Protein AF-Q8ITM8-F1 (afdb_monomer_lite)

Structure (mmCIF, N/CA/C/O backbone):
data_AF-Q8ITM8-F1
#
_entry.id   AF-Q8ITM8-F1
#
loop_
_atom_site.group_PDB
_atom_site.id
_atom_site.type_symbol
_atom_site.label_atom_id
_atom_site.label_alt_id
_atom_site.label_comp_id
_atom_site.label_asym_id
_atom_site.label_entity_id
_atom_site.label_seq_id
_atom_site.pdbx_PDB_ins_code
_atom_site.Cartn_x
_atom_site.Cartn_y
_atom_site.Cartn_z
_atom_site.occupancy
_atom_site.B_iso_or_equiv
_atom_site.auth_seq_id
_atom_site.auth_comp_id
_atom_site.auth_asym_id
_atom_site.auth_atom_id
_atom_site.pdbx_PDB_model_num
ATOM 1 N N . ARG A 1 1 ? -24.798 34.075 -21.313 1.00 38.41 1 ARG A N 1
ATOM 2 C CA . ARG A 1 1 ? -23.905 33.322 -22.220 1.00 38.41 1 ARG A CA 1
ATOM 3 C C . ARG A 1 1 ? -22.656 33.023 -21.427 1.00 38.41 1 ARG A C 1
ATOM 5 O O . ARG A 1 1 ? -21.887 33.931 -21.146 1.00 38.41 1 ARG A O 1
ATOM 12 N N . ASP A 1 2 ? -22.613 31.784 -20.973 1.00 48.78 2 ASP A N 1
ATOM 13 C CA . ASP A 1 2 ? -21.608 31.157 -20.130 1.00 48.78 2 ASP A CA 1
ATOM 14 C C . ASP A 1 2 ? -20.237 31.002 -20.802 1.00 48.78 2 ASP A C 1
ATOM 16 O O . ASP A 1 2 ? -20.098 31.201 -22.007 1.00 48.78 2 ASP A O 1
ATOM 20 N N . LEU A 1 3 ? -19.295 30.539 -19.972 1.00 48.25 3 LEU A N 1
ATOM 21 C CA . LEU A 1 3 ? -17.899 30.140 -20.191 1.00 48.25 3 LEU A CA 1
ATOM 22 C C . LEU A 1 3 ? -16.848 31.243 -20.075 1.00 48.25 3 LEU A C 1
ATOM 24 O O . LEU A 1 3 ? -16.494 31.874 -21.065 1.00 48.25 3 LEU A O 1
ATOM 28 N N . SER A 1 4 ? -16.225 31.343 -18.892 1.00 46.03 4 SER A N 1
ATOM 29 C CA . SER A 1 4 ? -14.748 31.416 -18.771 1.00 46.03 4 SER A CA 1
ATOM 30 C C . SER A 1 4 ? -14.243 31.194 -17.327 1.00 46.03 4 SER A C 1
ATOM 32 O O . SER A 1 4 ? -13.364 31.895 -16.843 1.00 46.03 4 SER A O 1
ATOM 34 N N . SER A 1 5 ? -14.767 30.197 -16.603 1.00 49.53 5 SER A N 1
ATOM 35 C CA . SER A 1 5 ? -14.306 29.854 -15.241 1.00 49.53 5 SER A CA 1
ATOM 36 C C . SER A 1 5 ? -13.310 28.683 -15.211 1.00 49.53 5 SER A C 1
ATOM 38 O O . SER A 1 5 ? -13.430 27.792 -14.374 1.00 49.53 5 SER A O 1
ATOM 40 N N . CYS A 1 6 ? -12.343 28.637 -16.131 1.00 46.72 6 CYS A N 1
ATOM 41 C CA . CYS A 1 6 ? -11.358 27.550 -16.186 1.00 46.72 6 CYS A CA 1
ATOM 42 C C . CYS A 1 6 ? -9.947 28.103 -16.412 1.00 46.72 6 CYS A C 1
ATOM 44 O O . CYS A 1 6 ? -9.383 27.969 -17.492 1.00 46.72 6 CYS A O 1
ATOM 46 N N . ALA A 1 7 ? -9.393 28.788 -15.410 1.00 50.31 7 ALA A N 1
ATOM 47 C CA . ALA A 1 7 ? -8.056 29.381 -15.503 1.00 50.31 7 ALA A CA 1
ATOM 48 C C . ALA A 1 7 ? -7.232 29.241 -14.211 1.00 50.31 7 ALA A C 1
ATOM 50 O O . ALA A 1 7 ? -6.434 30.118 -13.901 1.00 50.31 7 ALA A O 1
ATOM 51 N N . VAL A 1 8 ? -7.412 28.165 -13.431 1.00 54.84 8 VAL A N 1
ATOM 52 C CA . VAL A 1 8 ? -6.594 27.939 -12.221 1.00 54.84 8 VAL A CA 1
ATOM 53 C C . VAL A 1 8 ? -6.240 26.458 -12.027 1.00 54.84 8 VAL A C 1
ATOM 55 O O . VAL A 1 8 ? -6.510 25.899 -10.976 1.00 54.84 8 VAL A O 1
ATOM 58 N N . ILE A 1 9 ? -5.657 25.785 -13.026 1.00 55.88 9 ILE A N 1
ATOM 59 C CA . ILE A 1 9 ? -4.997 24.476 -12.807 1.00 55.88 9 ILE A CA 1
ATOM 60 C C . ILE A 1 9 ? -3.792 24.302 -13.754 1.00 55.88 9 ILE A C 1
ATOM 62 O O . ILE A 1 9 ? -3.740 23.341 -14.505 1.00 55.88 9 ILE A O 1
ATOM 66 N N . HIS A 1 10 ? -2.831 25.233 -13.815 1.00 58.19 10 HIS A N 1
ATOM 67 C CA . HIS A 1 10 ? -1.733 25.105 -14.799 1.00 58.19 10 HIS A CA 1
ATOM 68 C C . HIS A 1 10 ? -0.357 25.636 -14.359 1.00 58.19 10 HIS A C 1
ATOM 70 O O . HIS A 1 10 ? 0.388 26.116 -15.201 1.00 58.19 10 HIS A O 1
ATOM 76 N N . ASN A 1 11 ? 0.040 25.516 -13.083 1.00 63.59 11 ASN A N 1
ATOM 77 C CA . ASN A 1 11 ? 1.398 25.938 -12.677 1.00 63.59 11 ASN A CA 1
ATOM 78 C C . ASN A 1 11 ? 2.354 24.798 -12.289 1.00 63.59 11 ASN A C 1
ATOM 80 O O . ASN A 1 11 ? 3.554 25.035 -12.215 1.00 63.59 11 ASN A O 1
ATOM 84 N N . ALA A 1 12 ? 1.873 23.563 -12.101 1.00 67.81 12 ALA A N 1
ATOM 85 C CA . ALA A 1 12 ? 2.744 22.404 -11.886 1.00 67.81 12 ALA A CA 1
ATOM 86 C C . ALA A 1 12 ? 1.993 21.075 -12.118 1.00 67.81 12 ALA A C 1
ATOM 88 O O . ALA A 1 12 ? 1.512 20.466 -11.164 1.00 67.81 12 ALA A O 1
ATOM 89 N N . PRO A 1 13 ? 1.880 20.585 -13.365 1.00 72.69 13 PRO A N 1
ATOM 90 C CA . PRO A 1 13 ? 1.185 19.325 -13.661 1.00 72.69 13 PRO A CA 1
ATOM 91 C C . PRO A 1 13 ? 1.776 18.113 -12.919 1.00 72.69 13 PRO A C 1
ATOM 93 O O . PRO A 1 13 ? 1.052 17.178 -12.597 1.00 72.69 13 PRO A O 1
ATOM 96 N N . LEU A 1 14 ? 3.065 18.158 -12.571 1.00 74.38 14 LEU A N 1
ATOM 97 C CA . LEU A 1 14 ? 3.743 17.110 -11.803 1.00 74.38 14 LEU A CA 1
ATOM 98 C C . LEU A 1 14 ? 3.334 17.062 -10.319 1.00 74.38 14 LEU A C 1
ATOM 100 O O . LEU A 1 14 ? 3.543 16.041 -9.681 1.00 74.38 14 LEU A O 1
ATOM 104 N N . GLN A 1 15 ? 2.725 18.116 -9.760 1.00 70.69 15 GLN A N 1
ATOM 105 C CA . GLN A 1 15 ? 2.259 18.105 -8.361 1.00 70.69 15 GLN A CA 1
ATOM 106 C C . GLN A 1 15 ? 1.022 17.225 -8.146 1.00 70.69 15 GL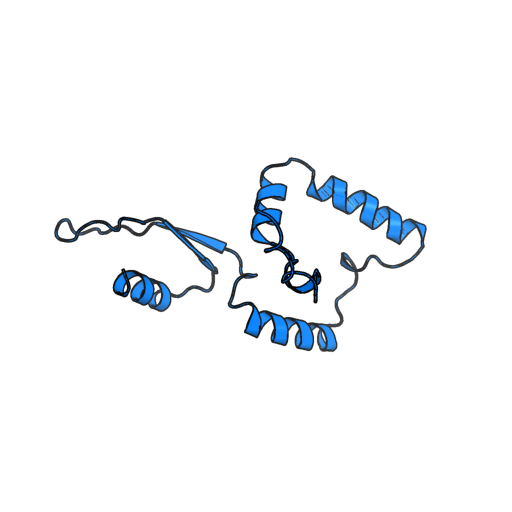N A C 1
ATOM 108 O O . GLN A 1 15 ? 0.714 16.864 -7.014 1.00 70.69 15 GLN A O 1
ATOM 113 N N . TYR A 1 16 ? 0.314 16.884 -9.222 1.00 76.06 16 TYR A N 1
ATOM 114 C CA . TYR A 1 16 ? -0.916 16.093 -9.175 1.00 76.06 16 TYR A CA 1
ATOM 115 C C . TYR A 1 16 ? -0.717 14.660 -9.675 1.00 76.06 16 TYR A C 1
ATOM 117 O O . TYR A 1 16 ? -1.688 13.918 -9.809 1.00 76.06 16 TYR A O 1
ATOM 125 N N . ILE A 1 17 ? 0.526 14.275 -9.969 1.00 78.75 17 ILE A N 1
ATOM 126 C CA . ILE A 1 17 ? 0.875 12.953 -10.477 1.00 78.75 17 ILE A CA 1
ATOM 127 C C . ILE A 1 17 ? 1.858 12.334 -9.491 1.00 78.75 17 ILE A C 1
ATOM 129 O O . ILE A 1 17 ? 2.965 12.831 -9.303 1.00 78.75 17 ILE A O 1
ATOM 133 N N . SER A 1 18 ? 1.451 11.236 -8.869 1.00 80.94 18 SER A N 1
ATOM 134 C CA . SER A 1 18 ? 2.299 10.435 -7.993 1.00 80.94 18 SER A CA 1
ATOM 135 C C . SER A 1 18 ? 2.117 8.954 -8.301 1.00 80.94 18 SER A C 1
ATOM 137 O O . SER A 1 18 ? 1.118 8.536 -8.889 1.00 80.94 18 SER A O 1
ATOM 139 N N . PHE A 1 19 ? 3.113 8.154 -7.930 1.00 81.88 19 PHE A N 1
ATOM 140 C CA . PHE A 1 19 ? 3.024 6.707 -8.046 1.00 81.88 19 PHE A CA 1
ATOM 141 C C . PHE A 1 19 ? 2.003 6.166 -7.038 1.00 81.88 19 PHE A C 1
ATOM 143 O O . PHE A 1 19 ? 2.172 6.326 -5.829 1.00 81.88 19 PHE A O 1
ATOM 150 N N . ASP A 1 20 ? 0.951 5.511 -7.530 1.00 87.31 20 ASP A N 1
ATOM 151 C CA . ASP A 1 20 ? -0.035 4.847 -6.679 1.00 87.31 20 ASP A CA 1
ATOM 152 C C . ASP A 1 20 ? 0.326 3.370 -6.513 1.00 87.31 20 ASP A C 1
ATOM 154 O O . ASP A 1 20 ? -0.007 2.509 -7.335 1.00 87.31 20 ASP A O 1
ATOM 158 N N . ARG A 1 21 ? 1.004 3.075 -5.403 1.00 83.12 21 ARG A N 1
ATOM 159 C CA . ARG A 1 21 ? 1.425 1.715 -5.070 1.00 83.12 21 ARG A CA 1
ATOM 160 C C . ARG A 1 21 ? 0.248 0.749 -4.943 1.00 83.12 21 ARG A C 1
ATOM 162 O O . ARG A 1 21 ? 0.344 -0.390 -5.388 1.00 83.12 21 ARG A O 1
ATOM 169 N N . THR A 1 22 ? -0.858 1.188 -4.342 1.00 82.94 22 THR A N 1
ATOM 170 C CA . THR A 1 22 ? -2.000 0.306 -4.076 1.00 82.94 22 THR A CA 1
ATOM 171 C C . THR A 1 22 ? -2.711 -0.068 -5.365 1.00 82.94 22 THR A C 1
ATOM 173 O O . THR A 1 22 ? -3.037 -1.241 -5.555 1.00 82.94 22 THR A O 1
ATOM 176 N N . MET A 1 23 ? -2.933 0.904 -6.247 1.00 92.19 23 MET A N 1
ATOM 177 C CA . MET A 1 23 ? -3.463 0.651 -7.584 1.00 92.19 23 MET A CA 1
ATOM 178 C C . MET A 1 23 ? -2.553 -0.308 -8.349 1.00 92.19 23 MET A C 1
ATOM 180 O O . MET A 1 23 ? -3.049 -1.289 -8.899 1.00 92.19 23 MET A O 1
ATOM 184 N N . GLN A 1 24 ? -1.236 -0.089 -8.315 1.00 92.12 24 GLN A N 1
ATOM 185 C CA . GLN A 1 24 ? -0.281 -0.970 -8.984 1.00 92.12 24 GLN A CA 1
ATOM 186 C C . GLN A 1 24 ? -0.338 -2.408 -8.446 1.00 92.12 24 GLN A C 1
ATOM 188 O O . GLN A 1 24 ? -0.413 -3.352 -9.229 1.00 92.12 24 GLN A O 1
ATOM 193 N N . ASP A 1 25 ? -0.357 -2.591 -7.121 1.00 88.38 25 ASP A N 1
ATOM 194 C CA . ASP A 1 25 ? -0.437 -3.919 -6.499 1.00 88.38 25 ASP A CA 1
ATOM 195 C C . ASP A 1 25 ? -1.745 -4.637 -6.848 1.00 88.38 25 ASP A C 1
ATOM 197 O O . ASP A 1 25 ? -1.757 -5.854 -7.035 1.00 88.38 25 ASP A O 1
ATOM 201 N N . ILE A 1 26 ? -2.859 -3.901 -6.926 1.00 92.00 26 ILE A N 1
ATOM 202 C CA . ILE A 1 26 ? -4.142 -4.453 -7.373 1.00 92.00 26 ILE A CA 1
ATOM 203 C C . ILE A 1 26 ? -4.029 -4.896 -8.832 1.00 92.00 26 ILE A C 1
ATOM 205 O O . ILE A 1 26 ? -4.389 -6.026 -9.153 1.00 92.00 26 ILE A O 1
ATOM 209 N N . VAL A 1 27 ? -3.504 -4.036 -9.703 1.00 96.62 27 VAL A N 1
ATOM 210 C CA . VAL A 1 27 ? -3.354 -4.309 -11.135 1.00 96.62 27 VAL A CA 1
ATOM 211 C C . VAL A 1 27 ? -2.473 -5.539 -11.374 1.00 96.62 27 VAL A C 1
ATOM 213 O O . VAL A 1 27 ? -2.906 -6.457 -12.067 1.00 96.62 27 VAL A O 1
ATOM 216 N N . TYR A 1 28 ? -1.309 -5.631 -10.726 1.00 95.50 28 TYR A N 1
ATOM 217 C CA . TYR A 1 28 ? -0.428 -6.800 -10.834 1.00 95.50 28 TYR A CA 1
ATOM 218 C C . TYR A 1 28 ? -1.039 -8.089 -10.275 1.00 95.50 28 TYR A C 1
ATOM 220 O O . TYR A 1 28 ? -0.734 -9.169 -10.772 1.00 95.50 28 TYR A O 1
ATOM 228 N N . LYS A 1 29 ? -1.911 -8.009 -9.263 1.00 93.12 29 LYS A N 1
ATOM 229 C CA . LYS A 1 29 ? -2.618 -9.189 -8.734 1.00 93.12 29 LYS A CA 1
ATOM 230 C C . LYS A 1 29 ? -3.767 -9.651 -9.629 1.00 93.12 29 LYS A C 1
ATOM 232 O O . LYS A 1 29 ? -4.109 -10.829 -9.599 1.00 93.12 29 LYS A O 1
ATOM 237 N N . LEU A 1 30 ? -4.399 -8.735 -10.362 1.00 97.12 30 LEU A N 1
ATOM 238 C CA . LEU A 1 30 ? -5.572 -9.032 -11.186 1.00 97.12 30 LEU A CA 1
ATOM 239 C C . LEU A 1 30 ? -5.217 -9.426 -12.619 1.00 97.12 30 LEU A C 1
ATOM 241 O O . LEU A 1 30 ? -5.936 -10.230 -13.210 1.00 97.12 30 LEU A O 1
ATOM 245 N N . VAL A 1 31 ? -4.152 -8.856 -13.184 1.00 97.50 31 VAL A N 1
ATOM 246 C CA . VAL A 1 31 ? -3.751 -9.092 -14.574 1.00 97.50 31 VAL A CA 1
ATOM 247 C C . VAL A 1 31 ? -2.602 -10.108 -14.603 1.00 97.50 31 VAL A C 1
ATOM 249 O O . VAL A 1 31 ? -1.498 -9.776 -14.167 1.00 97.50 31 VAL A O 1
ATOM 252 N N . PRO A 1 32 ? -2.822 -11.339 -15.106 1.00 97.00 32 PRO A N 1
ATOM 253 C CA . PRO A 1 32 ? -1.784 -12.364 -15.161 1.00 97.00 32 PRO A CA 1
ATOM 254 C C . PRO A 1 32 ? -0.588 -11.911 -15.996 1.00 97.00 32 PRO A C 1
ATOM 256 O O . PRO A 1 32 ? -0.773 -11.285 -17.037 1.00 97.00 32 PRO A O 1
ATOM 259 N N . ASN A 1 33 ? 0.619 -12.260 -15.551 1.00 95.62 33 ASN A N 1
ATOM 260 C CA . ASN A 1 33 ? 1.901 -12.021 -16.229 1.00 95.62 33 ASN A CA 1
ATOM 261 C C . ASN A 1 33 ? 2.259 -10.550 -16.516 1.00 95.62 33 ASN A C 1
ATOM 263 O O . ASN A 1 33 ? 3.385 -10.291 -16.921 1.00 95.62 33 ASN A O 1
ATOM 267 N N . LEU A 1 34 ? 1.384 -9.575 -16.231 1.00 96.62 34 LEU A N 1
ATOM 268 C CA . LEU A 1 34 ? 1.610 -8.155 -16.531 1.00 96.62 34 LEU A CA 1
ATOM 269 C C . LEU A 1 34 ? 2.946 -7.645 -15.985 1.00 96.62 34 LEU A C 1
ATOM 271 O O . LEU A 1 34 ? 3.687 -6.948 -16.669 1.00 96.62 34 LEU A O 1
ATOM 275 N N . GLN A 1 35 ? 3.269 -8.020 -14.748 1.00 94.56 35 GLN A N 1
ATOM 276 C CA . GLN A 1 35 ? 4.518 -7.612 -14.123 1.00 94.56 35 GLN A CA 1
ATOM 277 C C . GLN A 1 35 ? 5.747 -8.185 -14.854 1.00 94.56 35 GLN A C 1
ATOM 279 O O . GLN A 1 35 ? 6.752 -7.490 -14.991 1.00 94.56 35 GLN A O 1
ATOM 284 N N . GLU A 1 36 ? 5.689 -9.430 -15.332 1.00 94.38 36 GLU A N 1
ATOM 285 C CA . GLU A 1 36 ? 6.778 -10.066 -16.088 1.00 94.38 36 GLU A CA 1
ATOM 286 C C . GLU A 1 36 ? 6.900 -9.475 -17.498 1.00 94.38 36 GLU A C 1
ATOM 288 O O . GLU A 1 36 ? 8.013 -9.187 -17.955 1.00 94.38 36 GLU A O 1
ATOM 293 N N . ASP A 1 37 ? 5.757 -9.225 -18.140 1.00 96.56 37 ASP A N 1
ATOM 294 C CA . ASP A 1 37 ? 5.643 -8.620 -19.467 1.00 96.56 37 ASP A CA 1
ATOM 295 C C . ASP A 1 37 ? 6.162 -7.175 -19.491 1.00 96.56 37 ASP A C 1
ATOM 297 O O . ASP A 1 37 ? 6.709 -6.736 -20.499 1.00 96.56 37 ASP A O 1
ATOM 301 N N . GLU A 1 38 ? 6.051 -6.430 -18.386 1.00 94.50 38 GLU A N 1
ATOM 302 C CA . GLU A 1 38 ? 6.657 -5.099 -18.246 1.00 94.50 38 GLU A CA 1
ATOM 303 C C . GLU A 1 38 ? 8.151 -5.167 -17.891 1.00 94.50 38 GLU A C 1
ATOM 305 O O . GLU A 1 38 ? 8.967 -4.393 -18.407 1.00 94.50 38 GLU A O 1
ATOM 310 N N . MET A 1 39 ? 8.539 -6.093 -17.008 1.00 91.69 39 MET A N 1
ATOM 311 C CA . MET A 1 39 ? 9.924 -6.219 -16.541 1.00 91.69 39 MET A CA 1
ATOM 312 C C . MET A 1 39 ? 10.862 -6.749 -17.629 1.00 91.69 39 MET A C 1
ATOM 314 O O . MET A 1 39 ? 12.020 -6.330 -17.680 1.00 91.69 39 MET A O 1
ATOM 318 N N . THR A 1 40 ? 10.398 -7.642 -18.503 1.00 94.19 40 THR A N 1
ATOM 319 C CA . THR A 1 40 ? 11.250 -8.267 -19.530 1.00 94.19 40 THR A CA 1
ATOM 320 C C . THR A 1 40 ? 11.773 -7.248 -20.553 1.00 94.19 40 THR A C 1
ATOM 322 O O . THR A 1 40 ? 12.994 -7.085 -20.634 1.00 94.19 40 THR A O 1
ATOM 325 N N . PRO A 1 41 ? 10.925 -6.454 -21.240 1.00 95.00 41 PRO A N 1
ATOM 326 C CA . PRO A 1 41 ? 11.380 -5.431 -22.181 1.00 95.00 41 PRO A CA 1
ATOM 327 C C . PRO A 1 41 ? 12.226 -4.352 -21.508 1.00 95.00 41 PRO A C 1
ATOM 329 O O . PRO A 1 41 ? 13.193 -3.862 -22.094 1.00 95.00 41 PRO A O 1
ATOM 332 N N . GLN A 1 42 ? 11.895 -3.993 -20.261 1.00 92.19 42 GLN A N 1
ATOM 333 C CA . GLN A 1 42 ? 12.700 -3.050 -19.493 1.00 92.19 42 GLN A CA 1
ATOM 334 C C . GLN A 1 42 ? 14.124 -3.580 -19.301 1.00 92.19 42 GLN A C 1
ATOM 336 O O . GLN A 1 42 ? 15.087 -2.865 -19.576 1.00 92.19 42 GLN A O 1
ATOM 341 N N . ARG A 1 43 ? 14.280 -4.832 -18.859 1.00 92.00 43 ARG A N 1
ATOM 342 C CA . ARG A 1 43 ? 15.606 -5.437 -18.671 1.00 92.00 43 ARG A CA 1
ATOM 343 C C . ARG A 1 43 ? 16.346 -5.590 -19.993 1.00 92.00 43 ARG A C 1
ATOM 345 O O . ARG A 1 43 ? 17.542 -5.308 -20.037 1.00 92.00 43 ARG A O 1
ATOM 352 N N . ASP A 1 44 ? 15.656 -5.979 -21.057 1.00 94.62 44 ASP A N 1
ATOM 353 C CA . ASP A 1 44 ? 16.256 -6.133 -22.383 1.00 94.62 44 ASP A CA 1
ATOM 354 C C . ASP A 1 44 ? 16.770 -4.801 -22.941 1.00 94.62 44 ASP A C 1
ATOM 356 O O . ASP A 1 44 ? 17.867 -4.754 -23.503 1.00 94.62 44 ASP A O 1
ATOM 360 N N . PHE A 1 45 ? 16.058 -3.695 -22.700 1.00 95.38 45 PHE A N 1
ATOM 361 C CA . PHE A 1 45 ? 16.523 -2.352 -23.048 1.00 95.38 45 PHE A CA 1
ATOM 362 C C . PHE A 1 45 ? 17.879 -2.032 -22.402 1.00 95.38 45 PHE A C 1
ATOM 364 O O . PHE A 1 45 ? 18.815 -1.645 -23.106 1.00 95.38 45 PHE A O 1
ATOM 371 N N . TYR A 1 46 ? 18.016 -2.238 -21.088 1.00 94.06 46 TYR A N 1
ATOM 372 C CA . TYR A 1 46 ? 19.268 -1.967 -20.370 1.00 94.06 46 TYR A CA 1
ATOM 373 C C . TYR A 1 46 ? 20.395 -2.913 -20.805 1.00 94.06 46 TYR A C 1
ATOM 375 O O . TYR A 1 46 ? 21.493 -2.453 -21.135 1.00 94.06 46 TYR A O 1
ATOM 383 N N . LYS A 1 47 ? 20.099 -4.215 -20.919 1.00 92.69 47 LYS A N 1
ATOM 384 C CA . LYS A 1 47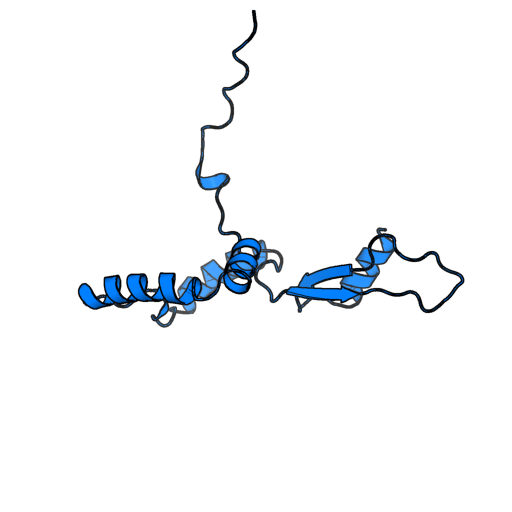 ? 21.049 -5.232 -21.400 1.00 92.69 47 LYS A CA 1
ATOM 385 C C . LYS A 1 47 ? 21.578 -4.909 -22.797 1.00 92.69 47 LYS A C 1
ATOM 387 O O . LYS A 1 47 ? 22.786 -4.948 -23.005 1.00 92.69 47 LYS A O 1
ATOM 392 N N . SER A 1 48 ? 20.704 -4.536 -23.736 1.00 95.69 48 SER A N 1
ATOM 393 C CA . SER A 1 48 ? 21.092 -4.213 -25.119 1.00 95.69 48 SER A CA 1
ATOM 394 C C . SER A 1 48 ? 22.035 -3.012 -25.225 1.00 95.69 48 SER A C 1
ATOM 396 O O . SER A 1 48 ? 22.810 -2.914 -26.174 1.00 95.69 48 SER A O 1
ATOM 398 N N . ARG A 1 49 ? 21.997 -2.107 -24.239 1.00 94.88 49 ARG A N 1
ATOM 399 C CA . ARG A 1 49 ? 22.877 -0.934 -24.159 1.00 94.88 49 ARG A CA 1
ATOM 400 C C . ARG A 1 49 ? 24.119 -1.174 -23.314 1.00 94.88 49 ARG A C 1
ATOM 402 O O . ARG A 1 49 ? 24.937 -0.268 -23.190 1.00 94.88 49 ARG A O 1
ATOM 409 N N . ASN A 1 50 ? 24.266 -2.377 -22.761 1.00 90.81 50 ASN A N 1
ATOM 410 C CA . ASN A 1 50 ? 25.343 -2.737 -21.849 1.00 90.81 50 ASN A CA 1
ATOM 411 C C . ASN A 1 50 ? 25.391 -1.820 -20.606 1.00 90.81 50 ASN A C 1
ATOM 413 O O . ASN A 1 50 ? 26.463 -1.520 -20.083 1.00 90.81 50 ASN A O 1
ATOM 417 N N . ILE A 1 51 ? 24.220 -1.345 -20.161 1.00 91.12 51 ILE A N 1
ATOM 418 C CA . ILE A 1 51 ? 24.049 -0.487 -18.982 1.00 91.12 51 ILE A CA 1
ATOM 419 C C . ILE A 1 51 ? 23.349 -1.319 -17.898 1.00 91.12 51 ILE A C 1
ATOM 421 O O . ILE A 1 51 ? 22.413 -2.058 -18.215 1.00 91.12 51 ILE A O 1
ATOM 425 N N . PRO A 1 52 ? 23.762 -1.226 -16.623 1.00 85.25 52 PRO A N 1
ATOM 426 C CA . PRO A 1 52 ? 23.072 -1.900 -15.530 1.00 85.25 52 PRO A CA 1
ATOM 427 C C . PRO A 1 52 ? 21.627 -1.401 -15.396 1.00 85.25 52 PRO A C 1
ATOM 429 O O . PRO A 1 52 ? 21.355 -0.202 -15.460 1.00 85.25 52 PRO A O 1
ATOM 432 N N . CYS A 1 53 ? 20.690 -2.330 -15.205 1.00 85.69 53 CYS A N 1
ATOM 433 C CA . CYS A 1 53 ? 19.301 -1.988 -14.919 1.00 85.69 53 CYS A CA 1
ATOM 434 C C . CYS A 1 53 ? 19.223 -1.322 -13.533 1.00 85.69 53 CYS A C 1
ATOM 436 O O . CYS A 1 53 ? 19.682 -1.931 -12.565 1.00 85.69 53 CYS A O 1
ATOM 438 N N . PRO A 1 54 ? 18.605 -0.133 -13.391 1.00 84.12 54 PRO A N 1
ATOM 439 C CA . PRO A 1 54 ? 18.484 0.547 -12.101 1.00 84.12 54 PRO A CA 1
ATOM 440 C C . PRO A 1 54 ? 17.816 -0.305 -11.015 1.00 84.12 54 PRO A C 1
ATOM 442 O O . PRO A 1 54 ? 18.172 -0.197 -9.851 1.00 84.12 54 PRO A O 1
ATOM 445 N N . LYS A 1 55 ? 16.881 -1.190 -11.394 1.00 76.88 55 LYS A N 1
ATOM 446 C CA . LYS A 1 55 ? 16.194 -2.108 -10.466 1.00 76.88 55 LYS A CA 1
ATOM 447 C C . LYS A 1 55 ? 17.066 -3.277 -9.983 1.00 76.88 55 LYS A C 1
ATOM 449 O O . LYS A 1 55 ? 16.700 -3.923 -9.011 1.00 76.88 55 LYS A O 1
ATOM 454 N N . ASP A 1 56 ? 18.170 -3.564 -10.676 1.00 77.50 56 ASP A N 1
ATOM 455 C CA . ASP A 1 56 ? 19.105 -4.656 -10.359 1.00 77.50 56 ASP A CA 1
ATOM 456 C C . ASP A 1 56 ? 20.386 -4.142 -9.673 1.00 77.50 56 ASP A C 1
ATOM 458 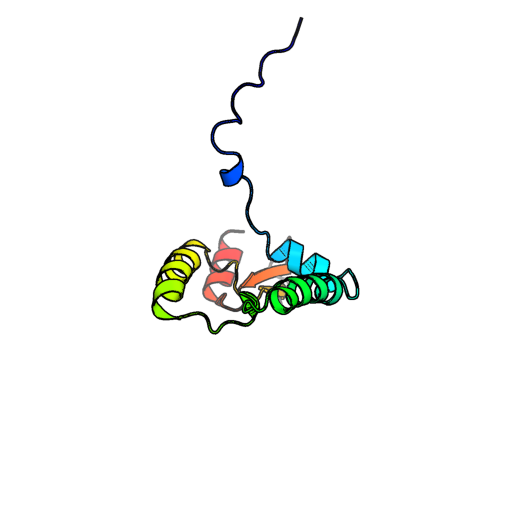O O . ASP A 1 56 ? 21.224 -4.934 -9.239 1.00 77.50 56 ASP A O 1
ATOM 462 N N . MET A 1 57 ? 20.573 -2.821 -9.618 1.00 74.19 57 MET A N 1
ATOM 463 C CA . MET A 1 57 ? 21.731 -2.198 -8.991 1.00 74.19 57 MET A CA 1
ATOM 464 C C . MET A 1 57 ? 21.571 -2.258 -7.467 1.00 74.19 57 MET A C 1
ATOM 466 O O . MET A 1 57 ? 20.483 -1.957 -6.972 1.00 74.19 57 MET A O 1
ATOM 470 N N . PRO A 1 58 ? 22.621 -2.619 -6.705 1.00 60.66 58 PRO A N 1
ATOM 471 C CA . PRO A 1 58 ? 22.600 -2.410 -5.266 1.00 60.66 58 PRO A CA 1
ATOM 472 C C . PRO A 1 58 ? 22.422 -0.908 -5.039 1.00 60.66 58 PRO A C 1
ATOM 474 O O . PRO A 1 58 ? 23.269 -0.117 -5.452 1.00 60.66 58 PRO A O 1
ATOM 477 N N . GLN A 1 59 ? 21.287 -0.514 -4.465 1.00 56.56 59 GLN A N 1
ATOM 478 C CA . GLN A 1 59 ? 21.066 0.870 -4.061 1.00 56.56 59 GLN A CA 1
ATOM 479 C C . GLN A 1 59 ? 22.204 1.235 -3.103 1.00 56.56 59 GLN A C 1
ATOM 481 O O . GLN A 1 59 ? 22.445 0.516 -2.130 1.00 56.56 59 GLN A O 1
ATOM 486 N N . ASN A 1 60 ? 22.963 2.290 -3.415 1.00 45.31 60 ASN A N 1
ATOM 487 C CA . ASN A 1 60 ? 23.930 2.837 -2.469 1.00 45.31 60 ASN A CA 1
ATOM 488 C C . ASN A 1 60 ? 2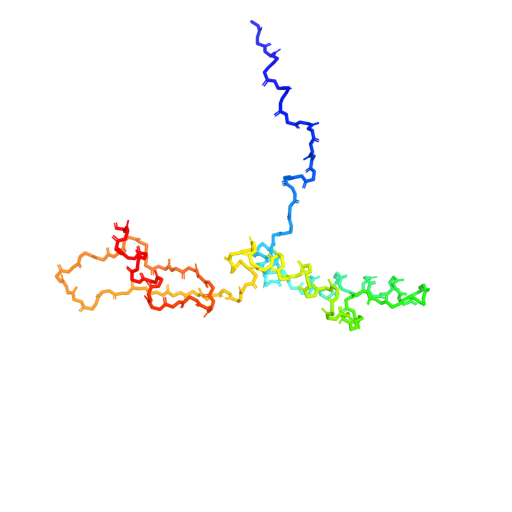3.107 3.399 -1.312 1.00 45.31 60 ASN A C 1
ATOM 490 O O . ASN A 1 60 ? 22.555 4.492 -1.415 1.00 45.31 60 ASN A O 1
ATOM 494 N N . HIS A 1 61 ? 22.994 2.600 -0.252 1.00 48.81 61 HIS A N 1
ATOM 495 C CA . HIS A 1 61 ? 22.153 2.874 0.904 1.00 48.81 61 HIS A CA 1
ATOM 496 C C . HIS A 1 61 ? 22.410 4.280 1.479 1.00 48.81 61 HIS A C 1
ATOM 498 O O . HIS A 1 61 ? 21.460 4.925 1.857 1.00 48.81 61 HIS A O 1
ATOM 504 N N . ASP A 1 62 ? 23.621 4.843 1.432 1.00 43.69 62 ASP A N 1
ATOM 505 C CA . ASP A 1 62 ? 23.911 6.135 2.087 1.00 43.69 62 ASP A CA 1
ATOM 506 C C . ASP A 1 62 ? 23.199 7.385 1.507 1.00 43.69 62 ASP A C 1
ATOM 508 O O . ASP A 1 62 ? 22.815 8.279 2.265 1.00 43.69 62 ASP A O 1
ATOM 512 N N . ASP A 1 63 ? 23.014 7.492 0.183 1.00 46.91 63 ASP A N 1
ATOM 513 C CA . ASP A 1 63 ? 22.329 8.650 -0.437 1.00 46.91 63 ASP A CA 1
ATOM 514 C C . ASP A 1 63 ? 20.833 8.376 -0.666 1.00 46.91 63 ASP A C 1
ATOM 516 O O . ASP A 1 63 ? 20.002 9.284 -0.543 1.00 46.91 63 ASP A O 1
ATOM 520 N N . ASP A 1 64 ? 20.480 7.115 -0.948 1.00 48.50 64 ASP A N 1
ATOM 521 C CA . ASP A 1 64 ? 19.090 6.680 -1.061 1.00 48.50 64 ASP A CA 1
ATOM 522 C C . ASP A 1 64 ? 18.413 6.601 0.309 1.00 48.50 64 ASP A C 1
ATOM 524 O O . ASP A 1 64 ? 17.273 7.018 0.374 1.00 48.50 64 ASP A O 1
ATOM 528 N N . GLU A 1 65 ? 19.061 6.182 1.408 1.00 46.91 65 GLU A N 1
ATOM 529 C CA . GLU A 1 65 ? 18.474 6.197 2.766 1.00 46.91 65 GLU A CA 1
ATOM 530 C C . GLU A 1 65 ? 18.091 7.609 3.174 1.00 46.91 65 GLU A C 1
ATOM 532 O O . GLU A 1 65 ? 16.991 7.817 3.651 1.00 46.91 65 GLU A O 1
ATOM 537 N N . LYS A 1 66 ? 18.907 8.624 2.883 1.00 47.03 66 LYS A N 1
ATOM 538 C CA . LYS A 1 66 ? 18.563 10.011 3.233 1.00 47.03 66 LYS A CA 1
ATOM 539 C C . LYS A 1 66 ? 17.347 10.543 2.467 1.00 47.03 66 LYS A C 1
ATOM 541 O O . LYS A 1 66 ? 16.56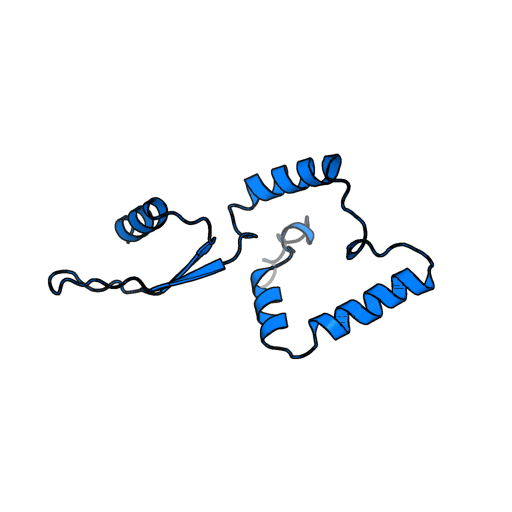2 11.320 3.016 1.00 47.03 66 LYS A O 1
ATOM 546 N N . MET A 1 67 ? 17.184 10.141 1.204 1.00 50.25 67 MET A N 1
ATOM 547 C CA . MET A 1 67 ? 16.014 10.465 0.374 1.00 50.25 67 MET A CA 1
ATOM 548 C C . MET A 1 67 ? 14.803 9.577 0.705 1.00 50.25 67 MET A C 1
ATOM 550 O O . MET A 1 67 ? 13.685 10.088 0.747 1.00 50.25 67 MET A O 1
ATOM 554 N N . LEU A 1 68 ? 15.007 8.285 0.980 1.00 51.06 68 LEU A N 1
ATOM 555 C CA . LEU A 1 68 ? 13.991 7.316 1.392 1.00 51.06 68 LEU A CA 1
ATOM 556 C C . LEU A 1 68 ? 13.514 7.572 2.808 1.00 51.06 68 LEU A C 1
ATOM 558 O O . LEU A 1 68 ? 12.356 7.313 3.044 1.00 51.06 68 LEU A O 1
ATOM 562 N N . GLU A 1 69 ? 14.332 8.059 3.734 1.00 49.97 69 GLU A N 1
ATOM 563 C CA . GLU A 1 69 ? 13.949 8.371 5.115 1.00 49.97 69 GLU A CA 1
ATOM 564 C C . GLU A 1 69 ? 13.231 9.710 5.171 1.00 49.97 69 GLU A C 1
ATOM 566 O O . GLU A 1 69 ? 12.188 9.808 5.810 1.00 49.97 69 GLU A O 1
ATOM 571 N N . ALA A 1 70 ? 13.667 10.704 4.391 1.00 51.06 70 ALA A N 1
ATOM 572 C CA . ALA A 1 70 ? 12.872 11.912 4.173 1.00 51.06 70 ALA A CA 1
ATOM 573 C C . ALA A 1 70 ? 11.517 11.592 3.503 1.00 51.06 70 ALA A C 1
ATOM 575 O O . ALA A 1 70 ? 10.483 12.184 3.838 1.00 51.06 70 ALA A O 1
ATOM 576 N N . HIS A 1 71 ? 11.489 10.628 2.576 1.00 52.69 71 HIS A N 1
ATOM 577 C CA . HIS A 1 71 ? 10.243 10.144 1.990 1.00 52.69 71 HIS A CA 1
ATOM 578 C C . HIS A 1 71 ? 9.458 9.207 2.914 1.00 52.69 71 HIS A C 1
ATOM 580 O O . HIS A 1 71 ? 8.246 9.313 2.921 1.00 52.69 71 HIS A O 1
ATOM 586 N N . ALA A 1 72 ? 10.076 8.365 3.737 1.00 51.66 72 ALA A N 1
ATOM 587 C CA . ALA A 1 72 ? 9.414 7.382 4.598 1.00 51.66 72 ALA A CA 1
ATOM 588 C C . ALA A 1 72 ? 8.841 8.038 5.855 1.00 51.66 72 ALA A C 1
ATOM 590 O O . ALA A 1 72 ? 7.717 7.718 6.246 1.00 51.66 72 ALA A O 1
ATOM 591 N N . GLU A 1 73 ? 9.545 9.017 6.434 1.00 52.78 73 GLU A N 1
ATOM 592 C CA . GLU A 1 73 ? 8.988 9.865 7.492 1.00 52.78 73 GLU A CA 1
ATOM 593 C C . GLU A 1 73 ? 7.817 10.719 6.972 1.00 52.78 73 GLU A C 1
ATOM 595 O O . GLU A 1 73 ? 6.871 10.978 7.719 1.00 52.78 73 GLU A O 1
ATOM 600 N N . SER A 1 74 ? 7.820 11.114 5.689 1.00 58.44 74 SER A N 1
ATOM 601 C CA . SER A 1 74 ? 6.714 11.874 5.075 1.00 58.44 74 SER A CA 1
ATOM 602 C C . SER A 1 74 ? 5.637 11.024 4.393 1.00 58.44 74 SER A C 1
ATOM 604 O O . SER A 1 74 ? 4.571 11.545 4.054 1.00 58.44 74 SER A O 1
ATOM 606 N N . ASP A 1 75 ? 5.863 9.725 4.206 1.00 67.62 75 ASP A N 1
ATOM 607 C CA . ASP A 1 75 ? 4.926 8.832 3.523 1.00 67.62 75 ASP A CA 1
ATOM 608 C C . ASP A 1 75 ? 3.863 8.264 4.476 1.00 67.62 75 ASP A C 1
ATOM 610 O O . ASP A 1 75 ? 2.872 7.682 4.036 1.00 67.62 75 ASP A O 1
ATOM 614 N N . PHE A 1 76 ? 3.988 8.510 5.786 1.00 68.50 76 PHE A N 1
ATOM 615 C CA . PHE A 1 76 ? 2.981 8.135 6.785 1.00 68.50 76 PHE A CA 1
ATOM 616 C C . PHE A 1 76 ? 2.561 6.652 6.686 1.00 68.50 76 PHE A C 1
ATOM 618 O O . PHE A 1 76 ? 1.366 6.343 6.739 1.00 68.50 76 PHE A O 1
ATOM 625 N N . HIS A 1 77 ? 3.523 5.733 6.540 1.00 77.62 77 HIS A N 1
ATOM 626 C CA . HIS A 1 77 ? 3.290 4.282 6.448 1.00 77.62 77 HIS A CA 1
ATOM 627 C C . HIS A 1 77 ? 2.458 3.814 5.233 1.00 77.62 77 HIS A C 1
ATOM 629 O O . HIS A 1 77 ? 1.808 2.765 5.302 1.00 77.62 77 HIS A O 1
ATOM 635 N N . ARG A 1 78 ? 2.414 4.556 4.117 1.00 70.75 78 ARG A N 1
ATOM 636 C CA . ARG A 1 78 ? 1.659 4.107 2.926 1.00 70.75 78 ARG A CA 1
ATOM 637 C C . ARG A 1 78 ? 2.382 3.013 2.149 1.00 70.75 78 ARG A C 1
ATOM 639 O O . ARG A 1 78 ? 1.707 2.179 1.544 1.00 70.75 78 ARG A O 1
ATOM 646 N N . LEU A 1 79 ? 3.711 3.007 2.175 1.00 77.56 79 LEU A N 1
ATOM 647 C CA . LEU A 1 79 ? 4.542 1.975 1.554 1.00 77.56 79 LEU A CA 1
ATOM 648 C C . LEU A 1 79 ? 4.653 0.688 2.383 1.00 77.56 79 LEU A C 1
ATOM 650 O O . LEU A 1 79 ? 5.076 -0.333 1.842 1.00 77.56 79 LEU A O 1
ATOM 654 N N . ASP A 1 80 ? 4.249 0.710 3.656 1.00 86.88 80 ASP A N 1
ATOM 655 C CA . ASP A 1 80 ? 4.213 -0.495 4.484 1.00 86.88 80 ASP A CA 1
ATOM 656 C C . ASP A 1 80 ? 3.281 -1.550 3.878 1.00 86.88 80 ASP A C 1
ATOM 658 O O . ASP A 1 80 ? 2.232 -1.233 3.296 1.00 86.88 80 ASP A O 1
ATOM 662 N N . GLU A 1 81 ? 3.622 -2.823 4.099 1.00 86.25 81 GLU A N 1
ATOM 663 C CA . GLU A 1 81 ? 2.734 -3.938 3.784 1.00 86.25 81 GLU A CA 1
ATOM 664 C C . GLU A 1 81 ? 1.355 -3.696 4.410 1.00 86.25 81 GLU A C 1
ATOM 666 O O . GLU A 1 81 ? 1.228 -3.394 5.594 1.00 86.25 81 GLU A O 1
ATOM 671 N N . GLN A 1 82 ? 0.300 -3.814 3.608 1.00 89.25 82 GLN A N 1
ATOM 672 C CA . GLN A 1 82 ? -1.059 -3.535 4.056 1.00 89.25 82 GLN A CA 1
ATOM 673 C C . GLN A 1 82 ? -1.771 -4.826 4.453 1.00 89.25 82 GLN A C 1
ATOM 675 O O . GLN A 1 82 ? -1.868 -5.760 3.655 1.00 89.25 82 GLN A O 1
ATOM 680 N N . VAL A 1 83 ? -2.367 -4.833 5.642 1.00 91.44 83 VAL A N 1
ATOM 681 C CA . VAL A 1 83 ? -3.171 -5.944 6.160 1.00 91.44 83 VAL A CA 1
ATOM 682 C C . VAL A 1 83 ? -4.640 -5.551 6.268 1.00 91.44 83 VAL A C 1
ATOM 684 O O . VAL A 1 83 ? -4.977 -4.391 6.512 1.00 91.44 83 VAL A O 1
ATOM 687 N N . ASN A 1 84 ? -5.528 -6.531 6.087 1.00 93.31 84 ASN A N 1
ATOM 688 C CA . ASN A 1 84 ? -6.967 -6.357 6.261 1.00 93.31 84 ASN A CA 1
ATOM 689 C C . ASN A 1 84 ? -7.405 -7.027 7.566 1.00 93.31 84 ASN A C 1
ATOM 691 O O . ASN A 1 84 ? -7.201 -8.225 7.749 1.00 93.31 84 ASN A O 1
ATOM 695 N N . VAL A 1 85 ? -8.030 -6.262 8.456 1.00 93.88 85 VAL A N 1
ATOM 696 C CA . VAL A 1 85 ? -8.483 -6.714 9.776 1.00 93.88 85 VAL A CA 1
ATOM 697 C C . VAL A 1 85 ? -10.001 -6.578 9.866 1.00 93.88 85 VAL A C 1
ATOM 699 O O . VAL A 1 85 ? -10.556 -5.557 9.459 1.00 93.88 85 VAL A O 1
ATOM 702 N N . SER A 1 86 ? -10.674 -7.592 10.415 1.00 93.12 86 SER A N 1
ATOM 703 C CA . SER A 1 86 ? -12.095 -7.532 10.786 1.00 93.12 86 SER A CA 1
ATOM 704 C C . SER A 1 86 ? -12.225 -7.283 12.288 1.00 93.12 86 SER A C 1
ATOM 706 O O . SER A 1 86 ? -11.629 -8.003 13.087 1.00 93.12 86 SER A O 1
ATOM 708 N N . LEU A 1 87 ? -12.994 -6.265 12.678 1.00 91.50 87 LEU A N 1
ATOM 709 C CA . LEU A 1 87 ? -13.317 -5.967 14.071 1.00 91.50 87 LEU A CA 1
ATOM 710 C C . LEU A 1 87 ? -14.728 -6.445 14.411 1.00 91.50 87 LEU A C 1
ATOM 712 O O . LEU A 1 87 ? -15.711 -5.992 13.821 1.00 91.50 87 LEU A O 1
ATOM 716 N N . GLU A 1 88 ? -14.830 -7.301 15.422 1.00 87.69 88 GLU A N 1
ATOM 717 C CA . GLU A 1 88 ? -16.093 -7.874 15.886 1.00 87.69 88 GLU A CA 1
ATOM 718 C C . GLU A 1 88 ? -16.295 -7.601 17.376 1.00 87.69 88 GLU A C 1
ATOM 720 O O . GLU A 1 88 ? -15.358 -7.678 18.173 1.00 87.69 88 GLU A O 1
ATOM 725 N N . CYS A 1 89 ? -17.528 -7.263 17.763 1.00 85.31 89 CYS A N 1
ATOM 726 C CA . CYS A 1 89 ? -17.882 -7.151 19.169 1.00 85.31 89 CYS A CA 1
ATOM 727 C C . CYS A 1 89 ? -18.430 -8.493 19.655 1.00 85.31 89 CYS A C 1
ATOM 729 O O . CYS A 1 89 ? -19.468 -8.946 19.185 1.00 85.31 89 CYS A O 1
ATOM 731 N N . MET A 1 90 ? -17.751 -9.107 20.623 1.00 82.50 90 MET A N 1
ATOM 732 C CA . MET A 1 90 ? -18.194 -10.371 21.230 1.00 82.50 90 MET A CA 1
ATOM 733 C C . MET A 1 90 ? -19.335 -10.183 22.245 1.00 82.50 90 MET A C 1
ATOM 735 O O . MET A 1 90 ? -19.873 -11.157 22.760 1.00 82.50 90 MET A O 1
ATOM 739 N N . SER A 1 91 ? -19.690 -8.936 22.574 1.00 81.69 91 SER A N 1
ATOM 740 C CA . SER A 1 91 ? -20.755 -8.606 23.521 1.00 81.69 91 SER A CA 1
ATOM 741 C C . SER A 1 91 ? -21.989 -8.107 22.782 1.00 81.69 91 SER A C 1
ATOM 743 O O . SER A 1 91 ? -21.924 -7.138 22.029 1.00 81.69 91 SER A O 1
ATOM 745 N N . ASN A 1 92 ? -23.142 -8.701 23.083 1.00 74.12 92 ASN A N 1
ATOM 746 C CA . ASN A 1 92 ? -24.426 -8.313 22.489 1.00 74.12 92 ASN A CA 1
ATOM 747 C C . ASN A 1 92 ? -24.938 -6.945 22.978 1.00 74.12 92 ASN A C 1
ATOM 749 O O . ASN A 1 92 ? -25.940 -6.447 22.473 1.00 74.12 92 ASN A O 1
ATOM 753 N N . ASN A 1 93 ? -24.272 -6.340 23.966 1.00 78.44 93 ASN A N 1
ATOM 754 C CA . ASN A 1 93 ? -24.692 -5.073 24.568 1.00 78.44 93 ASN A CA 1
ATOM 755 C C . ASN A 1 93 ? -24.206 -3.841 23.793 1.00 78.44 93 ASN A C 1
ATOM 757 O O . ASN A 1 93 ? -24.683 -2.735 24.041 1.00 78.44 93 ASN A O 1
ATOM 761 N N . PHE A 1 94 ? -23.268 -4.011 22.858 1.00 78.38 94 PHE A N 1
ATOM 762 C CA . PHE A 1 94 ? -22.752 -2.914 22.046 1.00 78.38 94 PHE A CA 1
ATOM 763 C C . PHE A 1 94 ? -23.213 -3.051 20.602 1.00 78.38 94 PHE A C 1
ATOM 765 O O . PHE A 1 94 ? -23.271 -4.141 20.033 1.00 78.38 94 PHE A O 1
ATOM 772 N N . LYS A 1 95 ? -23.537 -1.913 19.984 1.00 80.50 95 LYS A N 1
ATOM 773 C CA . LYS A 1 95 ? -23.861 -1.881 18.560 1.00 80.50 95 LYS A CA 1
ATOM 774 C C . LYS A 1 95 ? -22.617 -2.252 17.759 1.00 80.50 95 LYS A C 1
ATOM 776 O O . LYS A 1 95 ? -21.535 -1.723 17.998 1.00 80.50 95 LYS A O 1
ATOM 781 N N . ASN A 1 96 ? -22.796 -3.130 16.777 1.00 82.19 96 ASN A N 1
ATOM 782 C CA . ASN A 1 96 ? -21.741 -3.460 15.832 1.00 82.19 96 ASN A CA 1
ATOM 783 C C . ASN A 1 96 ? -21.268 -2.213 15.078 1.00 82.19 96 ASN A C 1
ATOM 785 O O . ASN A 1 96 ? -22.062 -1.340 14.717 1.00 82.19 96 ASN A O 1
ATOM 789 N N . LEU A 1 97 ? -19.967 -2.166 14.789 1.00 84.25 97 LEU A N 1
ATOM 790 C CA . LEU A 1 97 ? -19.386 -1.118 13.962 1.00 84.25 97 LEU A CA 1
ATOM 791 C C . LEU A 1 97 ? -20.002 -1.172 12.558 1.00 84.25 97 LEU A C 1
ATOM 793 O O . LEU A 1 97 ? -20.080 -2.234 11.941 1.00 84.25 97 LEU A O 1
ATOM 797 N N . GLN A 1 98 ? -20.397 -0.015 12.022 1.00 82.81 98 GLN A N 1
ATOM 79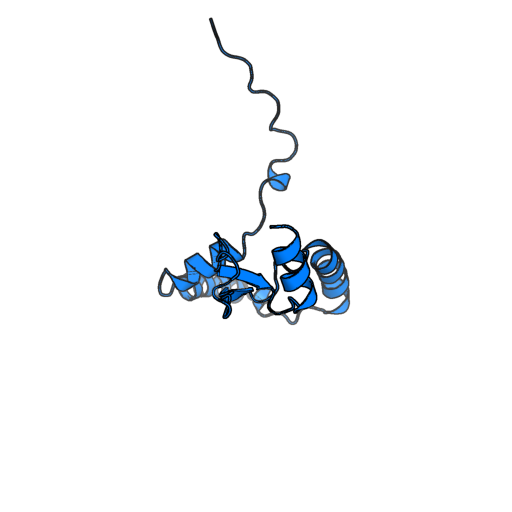8 C CA . GLN A 1 98 ? -20.909 0.056 10.647 1.00 82.81 98 GLN A CA 1
ATOM 799 C C . GLN A 1 98 ? -19.844 -0.301 9.600 1.00 82.81 98 GLN A C 1
ATOM 801 O O . GLN A 1 98 ? -20.169 -0.807 8.532 1.00 82.81 98 GLN A O 1
ATOM 806 N N . ARG A 1 99 ? -18.563 -0.041 9.895 1.00 87.12 99 ARG A N 1
ATOM 807 C CA . ARG A 1 99 ? -17.422 -0.456 9.068 1.00 87.12 99 ARG A CA 1
ATOM 808 C C . ARG A 1 99 ? -16.544 -1.359 9.920 1.00 87.12 99 ARG A C 1
ATOM 810 O O . ARG A 1 99 ? -15.877 -0.861 10.816 1.00 87.12 99 ARG A O 1
ATOM 817 N N . ARG A 1 100 ? -16.617 -2.668 9.685 1.00 89.56 100 ARG A N 1
ATOM 818 C CA . ARG A 1 100 ? -15.894 -3.676 10.479 1.00 89.56 100 ARG A CA 1
ATOM 819 C C . ARG A 1 100 ? -14.548 -4.059 9.877 1.00 89.56 100 ARG A C 1
ATOM 821 O O . ARG A 1 100 ? -13.667 -4.477 10.609 1.00 89.56 100 ARG A O 1
ATOM 828 N N . PHE A 1 101 ? -14.389 -3.874 8.570 1.00 93.44 101 PHE A N 1
ATOM 829 C CA . PHE A 1 101 ? -13.147 -4.151 7.863 1.00 93.44 101 PHE A CA 1
ATOM 830 C C . PHE A 1 101 ? -12.286 -2.897 7.784 1.00 93.44 101 PHE A C 1
ATOM 832 O O . PHE A 1 101 ? -12.763 -1.829 7.384 1.00 93.44 101 PHE A O 1
ATOM 839 N N . ILE A 1 102 ? -11.023 -3.041 8.163 1.00 92.69 102 ILE A N 1
ATOM 840 C CA . ILE A 1 102 ? -10.015 -1.987 8.136 1.00 92.69 102 ILE A CA 1
ATOM 841 C C . ILE A 1 102 ? -8.835 -2.503 7.330 1.00 92.69 102 ILE A C 1
ATOM 843 O O . ILE A 1 102 ? -8.357 -3.606 7.581 1.00 92.69 102 ILE A O 1
ATOM 847 N N . ARG A 1 103 ? -8.356 -1.686 6.395 1.00 91.88 103 ARG A N 1
ATOM 848 C CA . ARG A 1 103 ? -7.046 -1.863 5.778 1.00 91.88 103 ARG A CA 1
ATOM 849 C C . ARG A 1 103 ? -6.078 -0.884 6.429 1.00 91.88 103 ARG A C 1
ATOM 851 O O . ARG A 1 103 ? -6.381 0.309 6.487 1.00 91.88 103 ARG A O 1
ATOM 858 N N . CYS A 1 104 ? -4.967 -1.382 6.948 1.00 91.31 104 CYS A N 1
ATOM 859 C CA . CYS A 1 104 ? -3.935 -0.559 7.573 1.00 91.31 104 CYS A CA 1
ATOM 860 C C . CYS A 1 104 ? -2.543 -1.148 7.336 1.00 91.31 104 CYS A C 1
ATOM 862 O O . CYS A 1 104 ? -2.420 -2.318 6.976 1.00 91.31 104 CYS A O 1
ATOM 864 N N . SER A 1 105 ? -1.506 -0.343 7.582 1.00 92.88 105 SER A N 1
ATOM 865 C CA . SER A 1 105 ? -0.118 -0.818 7.635 1.00 92.88 105 SER A CA 1
ATOM 866 C C . SER A 1 105 ? 0.014 -2.001 8.606 1.00 92.88 105 SER A C 1
ATOM 868 O O . SER A 1 105 ? -0.637 -2.028 9.657 1.00 92.88 105 SER A O 1
ATOM 870 N N . SER A 1 106 ? 0.871 -2.962 8.270 1.00 92.12 106 SER A N 1
ATOM 871 C CA . SER A 1 106 ? 1.275 -4.084 9.123 1.00 92.12 106 SER A CA 1
ATOM 872 C C . SER A 1 106 ? 1.965 -3.626 10.413 1.00 92.12 106 SER A C 1
ATOM 874 O O . SER A 1 106 ? 1.977 -4.366 11.394 1.00 92.12 106 SER A O 1
ATOM 876 N N . GLN A 1 107 ? 2.453 -2.382 10.461 1.00 92.38 107 GLN A N 1
ATOM 877 C CA . GLN A 1 107 ? 2.994 -1.745 11.664 1.00 92.38 107 GLN A CA 1
ATOM 878 C C . GLN A 1 107 ? 1.914 -1.122 12.568 1.00 92.38 107 GLN A C 1
ATOM 880 O O . GLN A 1 107 ? 2.214 -0.585 13.640 1.00 92.38 107 GLN A O 1
ATOM 885 N N . ALA A 1 108 ? 0.635 -1.158 12.176 1.00 92.94 108 ALA A N 1
ATOM 886 C CA . ALA A 1 108 ? -0.437 -0.601 12.989 1.00 92.94 108 ALA A CA 1
ATOM 887 C C . ALA A 1 108 ? -0.571 -1.340 14.334 1.00 92.94 108 ALA A C 1
ATOM 889 O O . ALA A 1 108 ? -0.817 -2.540 14.400 1.00 92.94 108 ALA A O 1
ATOM 890 N N . THR A 1 109 ? -0.468 -0.595 15.437 1.00 94.69 109 THR A N 1
ATOM 891 C CA . THR A 1 109 ? -0.582 -1.149 16.790 1.00 94.69 109 THR A CA 1
ATOM 892 C C . THR A 1 109 ? -2.031 -1.212 17.279 1.00 94.69 109 THR A C 1
ATOM 894 O O . THR A 1 109 ? -2.916 -0.491 16.808 1.00 94.69 109 THR A O 1
ATOM 897 N N . ILE A 1 110 ? -2.267 -1.995 18.339 1.00 94.31 110 ILE A N 1
ATOM 898 C CA . ILE A 1 110 ? -3.555 -2.033 19.058 1.00 94.31 110 ILE A CA 1
ATOM 899 C C . ILE A 1 110 ? -3.983 -0.625 19.506 1.00 94.31 110 ILE A C 1
ATOM 901 O O . ILE A 1 110 ? -5.170 -0.302 19.500 1.00 94.31 110 ILE A O 1
ATOM 905 N N . THR A 1 111 ? -3.034 0.242 19.867 1.00 95.88 111 THR A N 1
ATOM 906 C CA . THR A 1 111 ? -3.316 1.631 20.255 1.00 95.88 111 THR A CA 1
ATOM 907 C C . THR A 1 111 ? -3.913 2.434 19.099 1.00 95.88 111 THR A C 1
ATOM 909 O O . THR A 1 111 ? -4.853 3.201 19.322 1.00 95.88 111 THR A O 1
ATOM 912 N N . HIS A 1 112 ? -3.428 2.243 17.867 1.00 92.81 112 HIS A N 1
ATOM 913 C CA . HIS A 1 112 ? -4.012 2.872 16.678 1.00 92.81 112 HIS A CA 1
ATOM 914 C C . HIS A 1 112 ? -5.456 2.410 16.460 1.00 92.81 112 HIS A C 1
ATOM 916 O O . HIS A 1 112 ? -6.344 3.244 16.279 1.00 92.81 112 HIS A O 1
ATOM 922 N N . LEU A 1 113 ? -5.714 1.104 16.582 1.00 92.19 113 LEU A N 1
ATOM 923 C CA . LEU A 1 113 ? -7.059 0.538 16.442 1.00 92.19 113 LEU A CA 1
ATOM 924 C C . LEU A 1 113 ? -8.014 1.045 17.532 1.00 92.19 113 LEU A C 1
ATOM 926 O O . LEU A 1 113 ? -9.128 1.464 17.225 1.00 92.19 113 LEU A O 1
ATOM 930 N N . LYS A 1 114 ? -7.570 1.096 18.795 1.00 91.75 114 LYS A N 1
ATOM 931 C CA . LYS A 1 114 ? -8.358 1.654 19.910 1.00 91.75 114 LYS A CA 1
ATOM 932 C C . LYS A 1 114 ? -8.750 3.112 19.659 1.00 91.75 114 LYS A C 1
ATOM 934 O O . LYS A 1 114 ? -9.917 3.462 19.822 1.00 91.75 114 LYS A O 1
ATOM 939 N N . LYS A 1 115 ? -7.798 3.952 19.232 1.00 91.69 115 LYS A N 1
ATOM 940 C CA . LYS A 1 115 ? -8.064 5.361 18.882 1.00 91.69 115 LYS A CA 1
ATOM 941 C C . LYS A 1 115 ? -9.052 5.480 17.720 1.00 91.69 115 LYS A C 1
ATOM 943 O O . LYS A 1 115 ? -9.927 6.340 17.756 1.00 91.69 115 LYS A O 1
ATOM 948 N N . TRP A 1 116 ? -8.924 4.622 16.709 1.00 89.44 116 TRP A N 1
ATOM 949 C CA . TRP A 1 116 ? -9.826 4.602 15.559 1.00 89.44 116 TRP A CA 1
ATOM 950 C C . TRP A 1 116 ? -11.263 4.248 15.962 1.00 89.44 116 TRP A C 1
ATOM 952 O O . TRP A 1 116 ? -12.185 4.954 15.560 1.00 89.44 116 TRP A O 1
ATOM 962 N N . VAL A 1 117 ? -11.446 3.222 16.803 1.00 89.12 117 VAL A N 1
ATOM 963 C CA . VAL A 1 117 ? -12.768 2.836 17.327 1.00 89.12 117 VAL A CA 1
ATOM 964 C C . VAL A 1 117 ? -13.367 3.957 18.177 1.00 89.12 117 VAL A C 1
ATOM 966 O O . VAL A 1 117 ? -14.541 4.256 18.030 1.00 89.12 117 VAL A O 1
ATOM 969 N N . ALA A 1 118 ? -12.571 4.614 19.025 1.00 87.88 118 ALA A N 1
ATOM 970 C CA . ALA A 1 118 ? -13.055 5.684 19.901 1.00 87.88 118 ALA A CA 1
ATOM 971 C C . ALA A 1 118 ? -13.469 6.972 19.161 1.00 87.88 118 ALA A C 1
ATOM 973 O O . ALA A 1 118 ? -14.254 7.755 19.686 1.00 87.88 118 ALA A O 1
ATOM 974 N N . LYS A 1 119 ? -12.929 7.222 17.960 1.00 81.31 119 LYS A N 1
ATOM 975 C CA . LYS A 1 119 ? -13.280 8.383 17.118 1.00 81.31 119 LYS A CA 1
ATOM 976 C C . LYS A 1 119 ? -14.574 8.163 16.310 1.00 81.31 119 LYS A C 1
ATOM 978 O O . LYS A 1 119 ? -15.030 9.080 15.629 1.00 81.31 119 LYS A O 1
ATOM 983 N N . LYS A 1 120 ? -15.109 6.944 16.327 1.00 63.41 120 LYS A N 1
ATOM 984 C CA . LYS A 1 120 ? -16.216 6.449 15.504 1.00 63.41 120 LYS A CA 1
ATOM 985 C C . LYS A 1 120 ? -17.497 6.337 16.318 1.00 63.41 120 LYS A C 1
ATOM 987 O O . LYS A 1 120 ? -18.552 6.614 15.707 1.00 63.41 120 LYS A O 1
#

Sequence (120 aa):
RDLSSCAVIHNAPLQYISFDRTMQDIVYKLVPNLQEDEMTPQRDFYKSRNIPCPKDMPQNHDDDEKMLEAHAESDFHRLDEQVNVSLECMSNNFKNLQRRFIRCSSQATITHLKKWVAKK

Radius of gyration: 22.06 Å; chains: 1; bounding box: 50×46×50 Å

Secondary structure (DSSP, 8-state):
-------SS-S-GGGG----HHHHHHHHHHSTTHHHHHHHHHHHHHHHTT---TTTS---HHHHHHHHHHHHHHHTTSSSPEEEEE-----TTSPPPS--EEEEETT--HHHHHHHHHT-

Foldseek 3Di:
DDDDPPDPDPDCPPVPDDDDPVVVVVCPVVDPCPVVVVVVVQCVVCVVVVHDRPVPDDPPCPVVVVVVVVVVVVVVQPPADKDKAFADDPDPVDDGDPDRIDIDHPPDDPVNVVVVVVVD

InterPro domains:
  IPR051507 Polycomb group RING finger [PTHR45893] (7-120)

Organism: Ceratitis capitata (NCBI:txid7213)

pLDDT: mean 78.81, std 17.22, range [38.41, 97.5]